Protein AF-A0A379WCW0-F1 (afdb_monomer_lite)

InterPro domains:
  IPR004700 Phosphotransferase system, mannose/fructose/sorbose family, IIC subunit [PF03609] (2-159)
  IPR004700 Phosphotransferase system, mannose/fructose/sorbose family, IIC subunit [PS51106] (1-159)
  IPR050303 GatZ/KbaZ carbohydrate metabolism [PTHR32502] (7-162)

Organism: Salmonella enterica I (NCBI:txid59201)

pLDDT: mean 77.01, std 10.56, range [36.62, 93.19]

Secondary structure (DSSP, 8-state):
-HHHHHHHHH---HHHHHHHHHHHHHHHHHHHHHHHHHHHHHHHHHHHHHHTT-HHHHHIIIIIHHHHHHHHHHHHHHHHHHHHHHHHHHHHHHTS-HHHHHHHHHHHHHHHHHHHHHHHHHH--TTTHHHHHHHHHHHHHH---HHHHHHHHHHHHHHHHHHHHHTTS--

Structure (mmCIF, N/CA/C/O backbone):
data_AF-A0A379WCW0-F1
#
_entry.id   AF-A0A379WCW0-F1
#
loop_
_atom_site.group_PDB
_atom_site.id
_atom_site.type_symbol
_atom_site.label_atom_id
_atom_site.label_alt_id
_atom_site.label_comp_id
_atom_site.label_asym_id
_atom_site.label_entity_id
_atom_site.label_seq_id
_atom_site.pdbx_PDB_ins_code
_atom_site.Cartn_x
_atom_site.Cartn_y
_atom_site.Cartn_z
_atom_site.occupancy
_atom_site.B_iso_or_equiv
_atom_site.auth_seq_id
_atom_site.auth_comp_id
_atom_site.auth_asym_id
_atom_site.auth_atom_id
_atom_site.pdbx_PDB_model_num
ATOM 1 N N . MET A 1 1 ? 16.720 -10.161 -6.030 1.00 57.00 1 MET A N 1
ATOM 2 C CA . MET A 1 1 ? 16.854 -11.251 -7.022 1.00 57.00 1 MET A CA 1
ATOM 3 C C . MET A 1 1 ? 17.539 -10.771 -8.299 1.00 57.00 1 MET A C 1
ATOM 5 O O . MET A 1 1 ? 18.613 -11.275 -8.582 1.00 57.00 1 MET A O 1
ATOM 9 N N . LEU A 1 2 ? 17.015 -9.762 -9.013 1.00 59.75 2 LEU A N 1
ATOM 10 C CA . LEU A 1 2 ? 17.658 -9.210 -10.225 1.00 59.75 2 LEU A CA 1
ATOM 11 C C . LEU A 1 2 ? 19.088 -8.680 -10.003 1.00 59.75 2 LEU A C 1
ATOM 13 O O . LEU A 1 2 ? 19.987 -9.056 -10.744 1.00 59.75 2 LEU A O 1
ATOM 17 N N . ALA A 1 3 ? 19.317 -7.878 -8.954 1.00 55.53 3 ALA A N 1
ATOM 18 C CA . ALA A 1 3 ? 20.655 -7.374 -8.609 1.00 55.53 3 ALA A CA 1
ATOM 19 C C . ALA A 1 3 ? 21.656 -8.511 -8.334 1.00 55.53 3 ALA A C 1
ATOM 21 O O . ALA A 1 3 ? 22.789 -8.485 -8.795 1.00 55.53 3 ALA A O 1
ATOM 22 N N . THR A 1 4 ? 21.210 -9.551 -7.630 1.00 65.94 4 THR A N 1
ATOM 23 C CA . THR A 1 4 ? 22.027 -10.716 -7.279 1.00 65.94 4 THR A CA 1
ATOM 24 C C . THR A 1 4 ? 22.388 -11.540 -8.519 1.00 65.94 4 THR A C 1
ATOM 26 O O . THR A 1 4 ? 23.549 -11.890 -8.699 1.00 65.94 4 THR A O 1
ATOM 29 N N . ALA A 1 5 ? 21.421 -11.793 -9.409 1.00 65.06 5 ALA A N 1
ATOM 30 C CA . ALA A 1 5 ? 21.644 -12.526 -10.656 1.00 65.06 5 ALA A CA 1
ATOM 31 C C . ALA A 1 5 ? 22.600 -11.778 -11.602 1.00 65.06 5 ALA A C 1
ATOM 33 O O . ALA A 1 5 ? 23.525 -12.382 -12.141 1.00 65.06 5 ALA A O 1
ATOM 34 N N . PHE A 1 6 ? 22.440 -10.458 -11.742 1.00 61.38 6 PHE A N 1
ATOM 35 C CA . PHE A 1 6 ? 23.334 -9.642 -12.567 1.00 61.38 6 PHE A CA 1
ATOM 36 C C . PHE A 1 6 ? 24.743 -9.520 -11.981 1.00 61.38 6 PHE A C 1
ATOM 38 O O . PHE A 1 6 ? 25.700 -9.589 -12.749 1.00 61.38 6 PHE A O 1
ATOM 45 N N . SER A 1 7 ? 24.906 -9.394 -10.657 1.00 62.03 7 SER A N 1
ATOM 46 C CA . SER A 1 7 ? 26.241 -9.415 -10.033 1.00 62.03 7 SER A CA 1
ATOM 47 C C . SER A 1 7 ? 26.975 -10.730 -10.296 1.00 62.03 7 SER A C 1
ATOM 49 O O . SER A 1 7 ? 28.165 -10.709 -10.594 1.00 62.03 7 SER A O 1
ATOM 51 N N . ILE A 1 8 ? 26.266 -11.863 -10.241 1.00 67.06 8 ILE A N 1
ATOM 52 C CA . ILE A 1 8 ? 26.858 -13.186 -10.487 1.00 67.06 8 ILE A CA 1
ATOM 53 C C . ILE A 1 8 ? 27.193 -13.371 -11.975 1.00 67.06 8 ILE A C 1
ATOM 55 O O . ILE A 1 8 ? 28.285 -13.827 -12.297 1.00 67.06 8 ILE A O 1
ATOM 59 N N . MET A 1 9 ? 26.297 -12.984 -12.891 1.00 62.00 9 MET A N 1
ATOM 60 C CA . MET A 1 9 ? 26.516 -13.144 -14.337 1.00 62.00 9 MET A CA 1
ATOM 61 C C . MET A 1 9 ? 27.551 -12.173 -14.919 1.00 62.00 9 MET A C 1
ATOM 63 O O . MET A 1 9 ? 28.224 -12.510 -15.887 1.00 62.00 9 MET A O 1
ATOM 67 N N . SER A 1 10 ? 27.669 -10.963 -14.366 1.00 61.41 10 SER A N 1
ATOM 68 C CA . SER A 1 10 ? 28.491 -9.902 -14.970 1.00 61.41 10 SER A CA 1
ATOM 69 C C . SER A 1 10 ? 29.927 -9.869 -14.450 1.00 61.41 10 SER A C 1
ATOM 71 O O . SER A 1 10 ? 30.742 -9.147 -15.019 1.00 61.41 10 SER A O 1
ATOM 73 N N . GLY A 1 11 ? 30.228 -10.543 -13.330 1.00 59.38 11 GLY A N 1
ATOM 74 C CA . GLY A 1 11 ? 31.528 -10.457 -12.641 1.00 59.38 11 GLY A CA 1
ATOM 75 C C . GLY A 1 11 ? 31.905 -9.043 -12.166 1.00 59.38 11 GLY A C 1
ATOM 76 O O . GLY A 1 11 ? 33.013 -8.814 -11.691 1.00 59.38 11 GLY A O 1
ATOM 77 N N . ARG A 1 12 ? 30.991 -8.079 -12.315 1.00 56.06 12 ARG A N 1
ATOM 78 C CA . ARG A 1 12 ? 31.140 -6.684 -11.910 1.00 56.06 12 ARG A CA 1
ATOM 79 C C . ARG A 1 12 ? 30.562 -6.547 -10.507 1.00 56.06 12 ARG A C 1
ATOM 81 O O . ARG A 1 12 ? 29.514 -7.126 -10.216 1.00 56.06 12 ARG A O 1
ATOM 88 N N . GLY A 1 13 ? 31.273 -5.817 -9.651 1.00 61.19 13 GLY A N 1
ATOM 89 C CA . GLY A 1 13 ? 30.935 -5.649 -8.240 1.00 61.19 13 GLY A CA 1
ATOM 90 C C . GLY A 1 13 ? 29.498 -5.162 -7.989 1.00 61.19 13 GLY A C 1
ATOM 91 O O . GLY A 1 13 ? 28.790 -4.766 -8.925 1.00 61.19 13 GLY A O 1
ATOM 92 N N . PRO A 1 14 ? 29.046 -5.192 -6.725 1.00 68.56 14 PRO A N 1
ATOM 93 C CA . PRO A 1 14 ? 27.677 -4.847 -6.340 1.00 68.56 14 PRO A CA 1
ATOM 94 C C . PRO A 1 14 ? 27.204 -3.489 -6.879 1.00 68.56 14 PRO A C 1
ATOM 96 O O . PRO A 1 14 ? 26.021 -3.338 -7.190 1.00 68.56 14 PRO A O 1
ATOM 99 N N . GLU A 1 15 ? 28.107 -2.517 -7.051 1.00 68.12 15 GLU A N 1
ATOM 100 C CA . GLU A 1 15 ? 27.768 -1.175 -7.534 1.00 68.12 15 GLU A CA 1
ATOM 101 C C . GLU A 1 15 ? 27.190 -1.180 -8.957 1.00 68.12 15 GLU A C 1
ATOM 103 O O . GLU A 1 15 ? 26.174 -0.529 -9.209 1.00 68.12 15 GLU A O 1
ATOM 108 N N . ALA A 1 16 ? 27.785 -1.948 -9.876 1.00 64.81 16 ALA A N 1
ATOM 109 C CA . ALA A 1 16 ? 27.328 -2.032 -11.267 1.00 64.81 16 ALA A CA 1
ATOM 110 C C . ALA A 1 16 ? 25.973 -2.750 -11.381 1.00 64.81 16 ALA A C 1
ATOM 112 O O . ALA A 1 16 ? 25.124 -2.386 -12.198 1.00 64.81 16 ALA A O 1
ATOM 113 N N . ALA A 1 17 ? 25.746 -3.753 -10.530 1.00 65.88 17 ALA A N 1
ATOM 114 C CA . ALA A 1 17 ? 24.463 -4.437 -10.457 1.00 65.88 17 ALA A CA 1
ATOM 115 C C . ALA A 1 17 ? 23.362 -3.518 -9.909 1.00 65.88 17 ALA A C 1
ATOM 117 O O . ALA A 1 17 ? 22.238 -3.548 -10.412 1.00 65.88 17 ALA A O 1
ATOM 118 N N . LEU A 1 18 ? 23.675 -2.662 -8.931 1.00 67.69 18 LEU A N 1
ATOM 119 C CA . LEU A 1 18 ? 22.736 -1.674 -8.391 1.00 67.69 18 LEU A CA 1
ATOM 120 C C . LEU A 1 18 ? 22.330 -0.625 -9.433 1.00 67.69 18 LEU A C 1
ATOM 122 O O . LEU A 1 18 ? 21.150 -0.278 -9.503 1.00 67.69 18 LEU A O 1
ATOM 126 N N . THR A 1 19 ? 23.261 -0.172 -10.281 1.00 69.44 19 THR A N 1
ATOM 127 C CA . THR A 1 19 ? 22.976 0.859 -11.300 1.00 69.44 19 THR A CA 1
ATOM 128 C C . THR A 1 19 ? 21.905 0.407 -12.296 1.00 69.44 19 THR A C 1
ATOM 130 O O . THR A 1 19 ? 21.087 1.205 -12.746 1.00 69.44 19 THR A O 1
ATOM 133 N N . ILE A 1 20 ? 21.889 -0.888 -12.617 1.00 66.69 20 ILE A N 1
ATOM 134 C CA . ILE A 1 20 ? 20.919 -1.503 -13.529 1.00 66.69 20 ILE A CA 1
ATOM 135 C C . ILE A 1 20 ? 19.664 -1.960 -12.767 1.00 66.69 20 ILE A C 1
ATOM 137 O O . ILE A 1 20 ? 18.546 -1.809 -13.258 1.00 66.69 20 ILE A O 1
ATOM 141 N N . ALA A 1 21 ? 19.815 -2.478 -11.546 1.00 70.25 21 ALA A N 1
ATOM 142 C CA . ALA A 1 21 ? 18.702 -3.023 -10.775 1.00 70.25 21 ALA A CA 1
ATOM 143 C C . ALA A 1 21 ? 17.695 -1.965 -10.312 1.00 70.25 21 ALA A C 1
ATOM 145 O O . ALA A 1 21 ? 16.503 -2.266 -10.273 1.00 70.25 21 ALA A O 1
ATOM 146 N N . ILE A 1 22 ? 18.139 -0.751 -9.972 1.00 75.00 22 ILE A N 1
ATOM 147 C CA . ILE A 1 22 ? 17.251 0.321 -9.496 1.00 75.00 22 ILE A CA 1
ATOM 148 C C . ILE A 1 22 ? 16.184 0.691 -10.545 1.00 75.00 22 ILE A C 1
ATOM 150 O O . ILE A 1 22 ? 14.998 0.547 -10.233 1.00 75.00 22 ILE A O 1
ATOM 154 N N . PRO A 1 23 ? 16.531 1.093 -11.786 1.00 70.44 23 PRO A N 1
ATOM 155 C CA . PRO A 1 23 ? 15.524 1.456 -12.785 1.00 70.44 23 PRO A CA 1
ATOM 156 C C . PRO A 1 23 ? 14.627 0.271 -13.174 1.00 70.44 23 PRO A C 1
ATOM 158 O O . PRO A 1 23 ? 13.411 0.432 -13.289 1.00 70.44 23 PRO A O 1
ATOM 161 N N . ILE A 1 24 ? 15.182 -0.945 -13.285 1.00 72.44 24 ILE A N 1
ATOM 162 C CA . ILE A 1 24 ? 14.385 -2.146 -13.592 1.00 72.44 24 ILE A CA 1
ATOM 163 C C . ILE A 1 24 ? 13.400 -2.453 -12.460 1.00 72.44 24 ILE A C 1
ATOM 165 O O . ILE A 1 24 ? 12.241 -2.775 -12.721 1.00 72.44 24 ILE A O 1
ATOM 169 N N . SER A 1 25 ? 13.831 -2.341 -11.201 1.00 76.19 25 SER A N 1
ATOM 170 C CA . SER A 1 25 ? 12.956 -2.545 -10.044 1.00 76.19 25 SER A CA 1
ATOM 171 C C . SER A 1 25 ? 11.822 -1.527 -10.031 1.00 76.19 25 SER A C 1
ATOM 173 O O . SER A 1 25 ? 10.692 -1.880 -9.707 1.00 76.19 25 SER A O 1
ATOM 175 N N . MET A 1 26 ? 12.097 -0.281 -10.412 1.00 75.56 26 MET A N 1
ATOM 176 C CA . MET A 1 26 ? 11.092 0.775 -10.496 1.00 75.56 26 MET A CA 1
ATOM 177 C C . MET A 1 26 ? 10.057 0.491 -11.601 1.00 75.56 26 MET A C 1
ATOM 179 O O . MET A 1 26 ? 8.852 0.653 -11.378 1.00 75.56 26 MET A O 1
ATOM 183 N N . LEU A 1 27 ? 10.501 -0.026 -12.755 1.00 74.44 27 LEU A N 1
ATOM 184 C CA . LEU A 1 27 ? 9.615 -0.486 -13.830 1.00 74.44 27 LEU A CA 1
ATOM 185 C C . LEU A 1 27 ? 8.755 -1.672 -13.395 1.00 74.44 27 LEU A C 1
ATOM 187 O O . LEU A 1 27 ? 7.531 -1.635 -13.535 1.00 74.44 27 LEU A O 1
ATOM 191 N N . ALA A 1 28 ? 9.379 -2.700 -12.819 1.00 76.31 28 ALA A N 1
ATOM 192 C CA . ALA A 1 28 ? 8.681 -3.877 -12.315 1.00 76.31 28 ALA A CA 1
ATOM 193 C C . ALA A 1 28 ? 7.667 -3.498 -11.224 1.00 76.31 28 ALA A C 1
ATOM 195 O O . ALA A 1 28 ? 6.560 -4.035 -11.190 1.00 76.31 28 ALA A O 1
ATOM 196 N N . GLN A 1 29 ? 8.005 -2.529 -10.367 1.00 79.25 29 GLN A N 1
ATOM 197 C CA . GLN A 1 29 ? 7.090 -1.991 -9.366 1.00 79.25 29 GLN A CA 1
ATOM 198 C C . GLN A 1 29 ? 5.882 -1.329 -10.035 1.00 79.25 29 GLN A C 1
ATOM 200 O O . GLN A 1 29 ? 4.752 -1.669 -9.702 1.00 79.25 29 GLN A O 1
ATOM 205 N N . THR A 1 30 ? 6.107 -0.434 -10.998 1.00 76.75 30 THR A N 1
ATOM 206 C CA . THR A 1 30 ? 5.043 0.317 -11.688 1.00 76.75 30 THR A CA 1
ATOM 207 C C . THR A 1 30 ? 4.091 -0.615 -12.439 1.00 76.75 30 THR A C 1
ATOM 209 O O . THR A 1 30 ? 2.870 -0.511 -12.299 1.00 76.75 30 THR A O 1
ATOM 212 N N . LEU A 1 31 ? 4.634 -1.594 -13.163 1.00 76.75 31 LEU A N 1
ATOM 213 C CA . LEU A 1 31 ? 3.843 -2.631 -13.827 1.00 76.75 31 LEU A CA 1
ATOM 214 C C . LEU A 1 31 ? 3.112 -3.531 -12.827 1.00 76.75 31 LEU A C 1
ATOM 216 O O . LEU A 1 31 ? 1.949 -3.867 -13.038 1.00 76.75 31 LEU A O 1
ATOM 220 N N . GLY A 1 32 ? 3.748 -3.873 -11.707 1.00 79.62 32 GLY A N 1
ATOM 221 C CA . GLY A 1 32 ? 3.108 -4.632 -10.637 1.00 79.62 32 GLY A CA 1
ATOM 222 C C . GLY A 1 32 ? 1.912 -3.894 -10.034 1.00 79.62 32 GLY A C 1
ATOM 223 O O . GLY A 1 32 ? 0.895 -4.513 -9.720 1.00 79.62 32 GLY A O 1
ATOM 224 N N . VAL A 1 33 ? 1.989 -2.566 -9.919 1.00 78.88 33 VAL A N 1
ATOM 225 C CA . VAL A 1 33 ? 0.848 -1.746 -9.503 1.00 78.88 33 VAL A CA 1
ATOM 226 C C . VAL A 1 33 ? -0.267 -1.781 -10.560 1.00 78.88 33 VAL A C 1
ATOM 228 O O . VAL A 1 33 ? -1.431 -1.951 -10.194 1.00 78.88 33 VAL A O 1
ATOM 231 N N . LEU A 1 34 ? 0.066 -1.709 -11.856 1.00 77.44 34 LEU A N 1
ATOM 232 C CA . LEU A 1 34 ? -0.920 -1.817 -12.945 1.00 77.44 34 LEU A CA 1
ATOM 233 C C . LEU A 1 34 ? -1.668 -3.143 -12.860 1.00 77.44 34 LEU A C 1
ATOM 235 O O . LEU A 1 34 ? -2.899 -3.168 -12.878 1.00 77.44 34 LEU A O 1
ATOM 239 N N . VAL A 1 35 ? -0.928 -4.239 -12.697 1.00 79.00 35 VAL A N 1
ATOM 240 C CA . VAL A 1 35 ? -1.511 -5.574 -12.561 1.00 79.00 35 VAL A CA 1
ATOM 241 C C . VAL A 1 35 ? -2.396 -5.681 -11.334 1.00 79.00 35 VAL A C 1
ATOM 243 O O . VAL A 1 35 ? -3.468 -6.264 -11.436 1.00 79.00 35 VAL A O 1
ATOM 246 N N . ARG A 1 36 ? -2.030 -5.084 -10.195 1.00 75.56 36 ARG A N 1
ATOM 247 C CA . ARG A 1 36 ? -2.909 -5.069 -9.012 1.00 75.56 36 ARG A CA 1
ATOM 248 C C . ARG A 1 36 ? -4.230 -4.353 -9.284 1.00 75.56 36 ARG A C 1
ATOM 250 O O . ARG A 1 36 ? -5.277 -4.868 -8.902 1.00 75.56 36 ARG A O 1
ATOM 257 N N . VAL A 1 37 ? -4.199 -3.209 -9.966 1.00 79.94 37 VAL A N 1
ATOM 258 C CA . VAL A 1 37 ? -5.422 -2.463 -10.310 1.00 79.94 37 VAL A CA 1
ATOM 259 C C . VAL A 1 37 ? -6.283 -3.230 -11.309 1.00 79.94 37 VAL A C 1
ATOM 261 O O . VAL A 1 37 ? -7.499 -3.323 -11.138 1.00 79.94 37 VAL A O 1
ATOM 264 N N . VAL A 1 38 ? -5.667 -3.842 -12.318 1.00 78.88 38 VAL A N 1
ATOM 265 C CA . VAL A 1 38 ? -6.374 -4.706 -13.269 1.00 78.88 38 VAL A CA 1
ATOM 266 C C . VAL A 1 38 ? -6.953 -5.937 -12.556 1.00 78.88 38 VAL A C 1
ATOM 268 O O . VAL A 1 38 ? -8.121 -6.266 -12.751 1.00 78.88 38 VAL A O 1
ATOM 271 N N . ASN A 1 39 ? -6.204 -6.569 -11.654 1.00 77.50 39 ASN A N 1
ATOM 272 C CA . ASN A 1 39 ? -6.664 -7.721 -10.877 1.00 77.50 39 ASN A CA 1
ATOM 273 C C . ASN A 1 39 ? -7.817 -7.382 -9.930 1.00 77.50 39 ASN A C 1
ATOM 275 O O . ASN A 1 39 ? -8.695 -8.220 -9.737 1.00 77.50 39 ASN A O 1
ATOM 279 N N . ALA A 1 40 ? -7.892 -6.155 -9.408 1.00 76.31 40 ALA A N 1
ATOM 280 C CA . ALA A 1 40 ? -9.057 -5.711 -8.642 1.00 76.31 40 ALA A CA 1
ATOM 281 C C . ALA A 1 40 ? -10.356 -5.784 -9.475 1.00 76.31 40 ALA A C 1
ATOM 283 O O . ALA A 1 40 ? -11.402 -6.174 -8.954 1.00 76.31 40 ALA A O 1
ATOM 284 N N . ARG A 1 41 ? -10.293 -5.508 -10.790 1.00 74.62 41 ARG A N 1
ATOM 285 C CA . ARG A 1 41 ? -11.435 -5.700 -11.707 1.00 74.62 41 ARG A CA 1
ATOM 286 C C . ARG A 1 41 ? -11.786 -7.174 -11.891 1.00 74.62 41 ARG A C 1
ATOM 288 O O . ARG A 1 41 ? -12.969 -7.508 -11.902 1.00 74.62 41 ARG A O 1
ATOM 295 N N . PHE A 1 42 ? -10.785 -8.046 -12.023 1.00 75.31 42 PHE A N 1
ATOM 296 C CA . PHE A 1 42 ? -11.008 -9.494 -12.095 1.00 75.31 42 PHE A CA 1
ATOM 297 C C . PHE A 1 42 ? -11.666 -10.031 -10.818 1.00 75.31 42 PHE A C 1
ATOM 299 O O . PHE A 1 42 ? -12.561 -10.865 -10.921 1.00 75.31 42 PHE A O 1
ATOM 306 N N . GLY A 1 43 ? -11.314 -9.489 -9.646 1.00 72.06 43 GLY A N 1
ATOM 307 C CA . GLY A 1 43 ? -11.972 -9.790 -8.370 1.00 72.06 43 GLY A CA 1
ATOM 308 C C . GLY A 1 43 ? -13.464 -9.453 -8.378 1.00 72.06 43 GLY A C 1
ATOM 309 O O . GLY A 1 43 ? -14.288 -10.339 -8.188 1.00 72.06 43 GLY A O 1
ATOM 310 N N . HIS A 1 44 ? -13.832 -8.216 -8.730 1.00 77.00 44 HIS A N 1
ATOM 311 C CA . HIS A 1 44 ? -15.252 -7.826 -8.820 1.00 77.00 44 HIS A CA 1
ATOM 312 C C . HIS A 1 44 ? -16.032 -8.647 -9.861 1.00 77.00 44 HIS A C 1
ATOM 314 O O . HIS A 1 44 ? -17.232 -8.881 -9.723 1.00 77.00 44 HIS A O 1
ATOM 320 N N . MET A 1 45 ? -15.369 -9.079 -10.937 1.00 72.12 45 MET A N 1
ATOM 321 C CA . MET A 1 45 ? -15.980 -9.937 -11.949 1.00 72.12 45 MET A CA 1
ATOM 322 C C . MET A 1 45 ? -16.171 -11.373 -11.442 1.00 72.12 45 MET A C 1
ATOM 324 O O . MET A 1 45 ? -17.207 -11.976 -11.719 1.00 72.12 45 MET A O 1
ATOM 328 N N . ALA A 1 46 ? -15.219 -11.901 -10.666 1.00 71.88 46 ALA A N 1
ATOM 329 C CA . ALA A 1 46 ? -15.351 -13.187 -9.988 1.00 71.88 46 ALA A CA 1
ATOM 330 C C . ALA A 1 46 ? -16.536 -13.182 -9.008 1.00 71.88 46 ALA A C 1
ATOM 332 O O . ALA A 1 46 ? -17.334 -14.117 -9.041 1.00 71.88 46 ALA A O 1
ATOM 333 N N . ASP A 1 47 ? -16.724 -12.102 -8.240 1.00 77.25 47 ASP A N 1
ATOM 334 C CA . ASP A 1 47 ? -17.861 -11.948 -7.318 1.00 77.25 47 ASP A CA 1
ATOM 335 C C . ASP A 1 47 ? -19.215 -12.017 -8.055 1.00 77.25 47 ASP A C 1
ATOM 337 O O . ASP A 1 47 ? -20.160 -12.664 -7.597 1.00 77.25 47 ASP A O 1
ATOM 341 N N . ARG A 1 48 ? -19.311 -11.426 -9.258 1.00 76.25 48 ARG A N 1
ATOM 342 C CA . ARG A 1 48 ? -20.522 -11.511 -10.102 1.00 76.25 48 ARG A CA 1
ATOM 343 C C . ARG A 1 48 ? -20.800 -12.927 -10.605 1.00 76.25 48 ARG A C 1
ATOM 345 O O . ARG A 1 48 ? -21.960 -13.332 -10.644 1.00 76.25 48 ARG A O 1
ATOM 352 N N . TYR A 1 49 ? -19.769 -13.674 -11.000 1.00 74.94 49 TYR A N 1
ATOM 353 C CA . TYR A 1 49 ? -19.929 -15.064 -11.443 1.00 74.94 49 TYR A CA 1
ATOM 354 C C . TYR A 1 49 ? -20.199 -16.025 -10.278 1.00 74.94 49 TYR A C 1
ATOM 356 O O . TYR A 1 49 ? -20.902 -17.020 -10.469 1.00 74.94 49 TYR A O 1
ATOM 364 N N . ALA A 1 50 ? -19.720 -15.703 -9.073 1.00 75.19 50 ALA A N 1
ATOM 365 C CA . ALA A 1 50 ? -20.046 -16.432 -7.852 1.00 75.19 50 ALA A CA 1
ATOM 366 C C . ALA A 1 50 ? -21.540 -16.313 -7.511 1.00 75.19 50 ALA A C 1
ATOM 368 O O . ALA A 1 50 ? -22.183 -17.324 -7.237 1.00 75.19 50 ALA A O 1
ATOM 369 N N . ALA A 1 51 ? -22.124 -15.116 -7.646 1.00 79.81 51 ALA A N 1
ATOM 370 C CA . ALA A 1 51 ? -23.563 -14.904 -7.463 1.00 79.81 51 ALA A CA 1
ATOM 371 C C . ALA A 1 51 ? -24.440 -15.665 -8.485 1.00 79.81 51 ALA A C 1
ATOM 373 O O . ALA A 1 51 ? -25.611 -15.920 -8.223 1.00 79.81 51 ALA A O 1
ATOM 374 N N . GLN A 1 52 ? -23.881 -16.049 -9.639 1.00 82.12 52 GLN A N 1
ATOM 375 C CA . GLN A 1 52 ? -24.559 -16.831 -10.685 1.00 82.12 52 GLN A CA 1
ATOM 376 C C . GLN A 1 52 ? -24.334 -18.350 -10.555 1.00 82.12 52 GLN A C 1
ATOM 378 O O . GLN A 1 52 ? -24.781 -19.109 -11.412 1.00 82.12 52 GLN A O 1
ATOM 383 N N . GLY A 1 53 ? -23.612 -18.810 -9.525 1.00 79.19 53 GLY A N 1
ATOM 384 C CA . GLY A 1 53 ? -23.326 -20.233 -9.305 1.00 79.19 53 GLY A CA 1
ATOM 385 C C . GLY A 1 53 ? -22.336 -20.855 -10.301 1.00 79.19 53 GLY A C 1
ATOM 386 O O . GLY A 1 53 ? -22.172 -22.075 -10.323 1.00 79.19 53 GLY A O 1
ATOM 387 N N . ASN A 1 54 ? -21.649 -20.055 -11.126 1.00 80.19 54 ASN A N 1
ATOM 388 C CA . ASN A 1 54 ? -20.719 -20.559 -12.140 1.00 80.19 54 ASN A CA 1
ATOM 389 C C . ASN A 1 54 ? -19.301 -20.730 -11.571 1.00 80.19 54 ASN A C 1
ATOM 391 O O . ASN A 1 54 ? -18.402 -19.917 -11.800 1.00 80.19 54 ASN A O 1
ATOM 395 N N . THR A 1 55 ? -19.092 -21.824 -10.842 1.00 73.94 55 THR A N 1
ATOM 396 C CA . THR A 1 55 ? -17.824 -22.153 -10.164 1.00 73.94 55 THR A CA 1
ATOM 397 C C . THR A 1 55 ? -16.629 -22.276 -11.116 1.00 73.94 55 THR A C 1
ATOM 399 O O . THR A 1 55 ? -15.509 -21.916 -10.753 1.00 73.94 55 THR A O 1
ATOM 402 N N . ARG A 1 56 ? -16.852 -22.717 -12.362 1.00 73.81 56 ARG A N 1
ATOM 403 C CA . ARG A 1 56 ? -15.797 -22.843 -13.381 1.00 73.81 56 ARG A CA 1
ATOM 404 C C . ARG A 1 56 ? -15.260 -21.480 -13.809 1.00 73.81 56 ARG A C 1
ATOM 406 O O . ARG A 1 56 ? -14.048 -21.311 -13.924 1.00 73.81 56 ARG A O 1
ATOM 413 N N . MET A 1 57 ? -16.146 -20.507 -14.018 1.00 68.69 57 MET A N 1
ATOM 414 C CA . MET A 1 57 ? -15.736 -19.148 -14.382 1.00 68.69 57 MET A CA 1
ATOM 415 C C . MET A 1 57 ? -15.127 -18.404 -13.200 1.00 68.69 57 MET A C 1
ATOM 417 O O . MET A 1 57 ? -14.154 -17.687 -13.401 1.00 68.69 57 MET A O 1
ATOM 421 N N . VAL A 1 58 ? -15.595 -18.647 -11.971 1.00 70.75 58 VAL A N 1
ATOM 422 C CA . VAL A 1 58 ? -14.936 -18.138 -10.755 1.00 70.75 58 VAL A CA 1
ATOM 423 C C . VAL A 1 58 ? -13.492 -18.638 -10.668 1.00 70.75 58 VAL A C 1
ATOM 425 O O . VAL A 1 58 ? -12.587 -17.829 -10.486 1.00 70.75 58 VAL A O 1
ATOM 428 N N . ALA A 1 59 ? -13.242 -19.934 -10.885 1.00 69.81 59 ALA A N 1
ATOM 429 C CA . ALA A 1 59 ? -11.885 -20.481 -10.862 1.00 69.81 59 ALA A CA 1
ATOM 430 C C . ALA A 1 59 ? -10.980 -19.855 -11.940 1.00 69.81 59 ALA A C 1
ATOM 432 O O . ALA A 1 59 ? -9.845 -19.489 -11.652 1.00 69.81 59 ALA A O 1
ATOM 433 N N . VAL A 1 60 ? -11.472 -19.658 -13.166 1.00 72.19 60 VAL A N 1
ATOM 434 C CA . VAL A 1 60 ? -10.685 -19.037 -14.250 1.00 72.19 60 VAL A CA 1
ATOM 435 C C . VAL A 1 60 ? -10.437 -17.543 -14.003 1.00 72.19 60 VAL A C 1
ATOM 437 O O . VAL A 1 60 ? -9.327 -17.064 -14.234 1.00 72.19 60 VAL A O 1
ATOM 440 N N . MET A 1 61 ? -11.423 -16.804 -13.492 1.00 69.06 61 MET A N 1
ATOM 441 C CA . MET A 1 61 ? -11.265 -15.379 -13.170 1.00 69.06 61 MET A CA 1
ATOM 442 C C . MET A 1 61 ? -10.395 -15.147 -11.932 1.00 69.06 61 MET A C 1
ATOM 444 O O . MET A 1 61 ? -9.761 -14.099 -11.834 1.00 69.06 61 MET A O 1
ATOM 448 N N . HIS A 1 62 ? -10.346 -16.106 -11.006 1.00 66.94 62 HIS A N 1
ATOM 449 C CA . HIS A 1 62 ? -9.571 -15.997 -9.773 1.00 66.94 62 HIS A CA 1
ATOM 450 C C . HIS A 1 62 ? -8.140 -16.539 -9.917 1.00 66.94 62 HIS A C 1
ATOM 452 O O . HIS A 1 62 ? -7.200 -15.919 -9.428 1.00 66.94 62 HIS A O 1
ATOM 458 N N . LEU A 1 63 ? -7.950 -17.653 -10.634 1.00 63.53 63 LEU A N 1
ATOM 459 C CA . LEU A 1 63 ? -6.640 -18.290 -10.831 1.00 63.53 63 LEU A CA 1
ATOM 460 C C . LEU A 1 63 ? -6.055 -18.056 -12.222 1.00 63.53 63 LEU A C 1
ATOM 462 O O . LEU A 1 63 ? -4.848 -17.916 -12.345 1.00 63.53 63 LEU A O 1
ATOM 466 N N . GLY A 1 64 ? -6.855 -18.016 -13.283 1.00 69.12 64 GLY A N 1
ATOM 467 C CA . GLY A 1 64 ? -6.342 -17.925 -14.654 1.00 69.12 64 GLY A CA 1
ATOM 468 C C . GLY A 1 64 ? -5.885 -16.515 -15.026 1.00 69.12 64 GLY A C 1
ATOM 469 O O . GLY A 1 64 ? -4.726 -16.305 -15.382 1.00 69.12 64 GLY A O 1
ATOM 470 N N . GLY A 1 65 ? -6.785 -15.537 -14.910 1.00 71.25 65 GLY A N 1
ATOM 471 C CA . GLY A 1 65 ? -6.512 -14.140 -15.277 1.00 71.25 65 GLY A CA 1
ATOM 472 C C . GLY A 1 65 ? -5.395 -13.497 -14.442 1.00 71.25 65 GLY A C 1
ATOM 473 O O . GLY A 1 65 ? -4.399 -13.043 -15.012 1.00 71.25 65 GLY A O 1
ATOM 474 N N . PRO A 1 66 ? -5.503 -13.501 -13.099 1.00 71.81 66 PRO A N 1
ATOM 475 C CA . PRO A 1 66 ? -4.515 -12.875 -12.227 1.00 71.81 66 PRO A CA 1
ATOM 476 C C . PRO A 1 66 ? -3.135 -13.522 -12.309 1.00 71.81 66 PRO A C 1
ATOM 478 O O . PRO A 1 66 ? -2.142 -12.799 -12.358 1.00 71.81 66 PRO A O 1
ATOM 481 N N . THR A 1 67 ? -3.054 -14.855 -12.376 1.00 73.06 67 THR A N 1
ATOM 482 C CA . THR A 1 67 ? -1.769 -15.572 -12.471 1.00 73.06 67 THR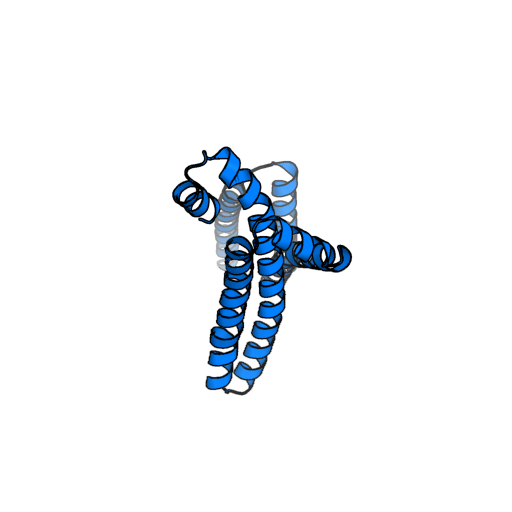 A CA 1
ATOM 483 C C . THR A 1 67 ? -1.070 -15.293 -13.793 1.00 73.06 67 THR A C 1
ATOM 485 O O . THR A 1 67 ? 0.131 -15.029 -13.796 1.00 73.06 67 THR A O 1
ATOM 488 N N . LEU A 1 68 ? -1.804 -15.281 -14.911 1.00 75.81 68 LEU A N 1
ATOM 489 C CA . LEU A 1 68 ? -1.218 -14.972 -16.214 1.00 75.81 68 LEU A CA 1
ATOM 490 C C . LEU A 1 68 ? -0.741 -13.516 -16.284 1.00 75.81 68 LEU A C 1
ATOM 492 O O . LEU A 1 68 ? 0.362 -13.265 -16.759 1.00 75.81 68 LEU A O 1
ATOM 496 N N . LEU A 1 69 ? -1.519 -12.561 -15.767 1.00 74.88 69 LEU A N 1
ATOM 497 C CA . LEU A 1 69 ? -1.124 -11.148 -15.725 1.00 74.88 69 LEU A CA 1
ATOM 498 C C . LEU A 1 69 ? 0.080 -10.906 -14.807 1.00 74.88 69 LEU A C 1
ATOM 500 O O . LEU A 1 69 ? 0.990 -10.154 -15.164 1.00 74.88 69 LEU A O 1
ATOM 504 N N . TYR A 1 70 ? 0.129 -11.567 -13.650 1.00 72.94 70 TYR A N 1
ATOM 505 C CA . TYR A 1 70 ? 1.297 -11.522 -12.771 1.00 72.94 70 TYR A CA 1
ATOM 506 C C . TYR A 1 70 ? 2.533 -12.125 -13.437 1.00 72.94 70 TYR A C 1
ATOM 508 O O . TYR A 1 70 ? 3.604 -11.520 -13.390 1.00 72.94 70 TYR A O 1
ATOM 516 N N . PHE A 1 71 ? 2.382 -13.267 -14.108 1.00 75.81 71 PHE A N 1
ATOM 517 C CA . PHE A 1 71 ? 3.471 -13.900 -14.841 1.00 75.81 71 PHE A CA 1
ATOM 518 C C . PHE A 1 71 ? 3.981 -12.997 -15.967 1.00 75.81 71 PHE A C 1
ATOM 520 O O . PHE A 1 71 ? 5.178 -12.749 -16.055 1.00 75.81 71 PHE A O 1
ATOM 527 N N . LEU A 1 72 ? 3.084 -12.429 -16.774 1.00 75.75 72 LEU A N 1
ATOM 528 C CA . LEU A 1 72 ? 3.451 -11.580 -17.906 1.00 75.75 72 LEU A CA 1
ATOM 529 C C . LEU A 1 72 ? 4.096 -10.261 -17.454 1.00 75.75 72 LEU A C 1
ATOM 531 O O . LEU A 1 72 ? 5.100 -9.837 -18.021 1.00 75.75 72 LEU A O 1
ATOM 535 N N . SER A 1 73 ? 3.571 -9.636 -16.398 1.00 72.81 73 SER A N 1
ATOM 536 C CA . SER A 1 73 ? 4.127 -8.388 -15.855 1.00 72.81 73 SER A CA 1
ATOM 537 C C . SER A 1 73 ? 5.452 -8.560 -15.122 1.00 72.81 73 SER A C 1
ATOM 539 O O . SER A 1 73 ? 6.214 -7.603 -15.055 1.00 72.81 73 SER A O 1
ATOM 541 N N . GLY A 1 74 ? 5.746 -9.747 -14.586 1.00 70.75 74 GLY A N 1
ATOM 542 C CA . GLY A 1 74 ? 7.057 -10.072 -14.024 1.00 70.75 74 GLY A CA 1
ATOM 543 C C . GLY A 1 74 ? 8.052 -10.537 -15.088 1.00 70.75 74 GLY A C 1
ATOM 544 O O . GLY A 1 74 ? 9.219 -10.157 -15.046 1.00 70.75 74 GLY A O 1
ATOM 545 N N . PHE A 1 75 ? 7.598 -11.320 -16.068 1.00 74.44 75 PHE A N 1
ATOM 546 C CA . PHE A 1 75 ? 8.443 -11.886 -17.117 1.00 74.44 75 PHE A CA 1
ATOM 547 C C . PHE A 1 75 ? 8.899 -10.836 -18.130 1.00 74.44 75 PHE A C 1
ATOM 549 O O . PHE A 1 75 ? 10.093 -10.756 -18.405 1.00 74.44 75 PHE A O 1
ATOM 556 N N . LEU A 1 76 ? 7.990 -10.003 -18.656 1.00 74.81 76 LEU A N 1
ATOM 557 C CA . LEU A 1 76 ? 8.327 -9.040 -19.712 1.00 74.81 76 LEU A CA 1
ATOM 558 C C . LEU A 1 76 ? 9.447 -8.065 -19.293 1.00 74.81 76 LEU A C 1
ATOM 560 O O . LEU A 1 76 ? 10.418 -7.946 -20.040 1.00 74.81 76 LEU A O 1
ATOM 564 N N . PRO A 1 77 ? 9.411 -7.427 -18.105 1.00 70.31 77 PRO A N 1
ATOM 565 C CA . PRO A 1 77 ? 10.484 -6.543 -17.645 1.00 70.31 77 PRO A CA 1
ATOM 566 C C . PRO A 1 77 ? 11.836 -7.223 -17.542 1.00 70.31 77 PRO A C 1
ATOM 568 O O . PRO A 1 77 ? 12.846 -6.662 -17.950 1.00 70.31 77 PRO A O 1
ATOM 571 N N . VAL A 1 78 ? 11.850 -8.432 -16.981 1.00 72.94 78 VAL A N 1
ATOM 572 C CA . VAL A 1 78 ? 13.069 -9.201 -16.734 1.00 72.94 78 VAL A CA 1
ATOM 573 C C . VAL A 1 78 ? 13.658 -9.681 -18.054 1.00 72.94 78 VAL A C 1
ATOM 575 O O . VAL A 1 78 ? 14.857 -9.545 -18.280 1.00 72.94 78 VAL A O 1
ATOM 578 N N . PHE A 1 79 ? 12.809 -10.182 -18.947 1.00 74.56 79 PHE A N 1
ATOM 579 C CA . PHE A 1 79 ? 13.197 -10.653 -20.266 1.00 74.56 79 PHE A CA 1
ATOM 580 C C . PHE A 1 79 ? 13.778 -9.521 -21.121 1.00 74.56 79 PHE A C 1
ATOM 582 O O . PHE A 1 79 ? 14.890 -9.652 -21.632 1.00 74.56 79 PHE A O 1
ATOM 589 N N . PHE A 1 80 ? 13.091 -8.376 -21.215 1.00 71.44 80 PHE A N 1
ATOM 590 C CA . PHE A 1 80 ? 13.597 -7.229 -21.973 1.00 71.44 80 PHE A CA 1
ATOM 591 C C . PHE A 1 80 ? 14.826 -6.585 -21.327 1.00 71.44 80 PHE A C 1
ATOM 593 O O . PHE A 1 80 ? 15.725 -6.163 -22.050 1.00 71.44 80 PHE A O 1
ATOM 600 N N . ALA A 1 81 ? 14.923 -6.563 -19.994 1.00 69.56 81 ALA A N 1
ATOM 601 C CA . ALA A 1 81 ? 16.111 -6.066 -19.305 1.00 69.56 81 ALA A CA 1
ATOM 602 C C . ALA A 1 81 ? 17.365 -6.903 -19.590 1.00 69.56 81 ALA A C 1
ATOM 604 O O . ALA A 1 81 ? 18.453 -6.346 -19.725 1.00 69.56 81 ALA A O 1
ATOM 605 N N . ILE A 1 82 ? 17.221 -8.228 -19.683 1.00 69.88 82 ILE A N 1
ATOM 606 C CA . ILE A 1 82 ? 18.329 -9.135 -20.008 1.00 69.88 82 ILE A CA 1
ATOM 607 C C . ILE A 1 82 ? 18.681 -9.050 -21.500 1.00 69.88 82 ILE A C 1
ATOM 609 O O . ILE A 1 82 ? 19.860 -9.064 -21.843 1.00 69.88 82 ILE A O 1
ATOM 613 N N . LEU A 1 83 ? 17.679 -8.943 -22.381 1.00 70.19 83 LEU A N 1
ATOM 614 C CA . LEU A 1 83 ? 17.877 -8.980 -23.833 1.00 70.19 83 LEU A CA 1
ATOM 615 C C . LEU A 1 83 ? 18.379 -7.648 -24.422 1.00 70.19 83 LEU A C 1
ATOM 617 O O . LEU A 1 83 ? 19.218 -7.654 -25.317 1.00 70.19 83 LEU A O 1
ATOM 621 N N . LEU A 1 84 ? 17.855 -6.515 -23.947 1.00 69.19 84 LEU A N 1
ATOM 622 C CA . LEU A 1 84 ? 18.078 -5.185 -24.535 1.00 69.19 84 LEU A CA 1
ATOM 623 C C . LEU A 1 84 ? 18.898 -4.246 -23.630 1.00 69.19 84 LEU A C 1
ATOM 625 O O . LEU A 1 84 ? 19.242 -3.135 -24.034 1.00 69.19 84 LEU A O 1
ATOM 629 N N . GLY A 1 85 ? 19.213 -4.678 -22.406 1.00 68.38 85 GLY A N 1
ATOM 630 C CA . GLY A 1 85 ? 19.894 -3.863 -21.403 1.00 68.38 85 GLY A CA 1
ATOM 631 C C . GLY A 1 85 ? 18.996 -2.796 -20.761 1.00 68.38 85 GLY A C 1
ATOM 632 O O . GLY A 1 85 ? 17.825 -2.626 -21.103 1.00 68.38 85 GLY A O 1
ATOM 633 N N . SER A 1 86 ? 19.551 -2.050 -19.800 1.00 63.69 86 SER A N 1
ATOM 634 C CA . SER A 1 86 ? 18.804 -1.052 -19.015 1.00 63.69 86 SER A CA 1
ATOM 635 C C . SER A 1 86 ? 18.256 0.110 -19.850 1.00 63.69 86 SER A C 1
ATOM 637 O O . SER A 1 86 ? 17.208 0.648 -19.511 1.00 63.69 86 SER A O 1
ATOM 639 N N . ALA A 1 87 ? 18.908 0.476 -20.958 1.00 67.12 87 ALA A N 1
ATOM 640 C CA . ALA A 1 87 ? 18.515 1.618 -21.786 1.00 67.12 87 ALA A CA 1
ATOM 641 C C . ALA A 1 87 ? 17.141 1.440 -22.459 1.00 67.12 87 ALA A C 1
ATOM 643 O O . ALA A 1 87 ? 16.339 2.372 -22.474 1.00 67.12 87 ALA A O 1
ATOM 644 N N . ALA A 1 88 ? 16.834 0.243 -22.966 1.00 68.19 88 ALA A N 1
ATOM 645 C CA . ALA A 1 88 ? 15.537 -0.037 -23.588 1.00 68.19 88 ALA A CA 1
ATOM 646 C C . ALA A 1 88 ? 14.390 -0.056 -22.565 1.00 68.19 88 ALA A C 1
ATOM 648 O O . ALA A 1 88 ? 13.272 0.361 -22.863 1.00 68.19 88 ALA A O 1
ATOM 649 N N . VAL A 1 89 ? 14.681 -0.503 -21.341 1.00 65.38 89 VAL A N 1
ATOM 650 C CA . VAL A 1 89 ? 13.734 -0.511 -20.219 1.00 65.38 89 VAL A CA 1
ATOM 651 C C . VAL A 1 89 ? 13.397 0.920 -19.797 1.00 65.38 89 VAL A C 1
ATOM 653 O O . VAL A 1 89 ? 12.223 1.239 -19.620 1.00 65.38 89 VAL A O 1
ATOM 656 N N . THR A 1 90 ? 14.402 1.794 -19.697 1.00 65.88 90 THR A N 1
ATOM 657 C CA . THR A 1 90 ? 14.199 3.218 -19.389 1.00 65.88 90 THR A CA 1
ATOM 658 C C . THR A 1 90 ? 13.421 3.925 -20.497 1.00 65.88 90 THR A C 1
ATOM 660 O O . THR A 1 90 ? 12.448 4.608 -20.204 1.00 65.88 90 THR A O 1
ATOM 663 N N . TRP A 1 91 ? 13.751 3.680 -21.769 1.00 74.06 91 TRP A N 1
ATOM 664 C CA . TRP A 1 91 ? 13.002 4.253 -22.894 1.00 74.06 91 TRP A CA 1
ATOM 665 C C . TRP A 1 91 ? 11.523 3.836 -22.895 1.00 74.06 91 TRP A C 1
ATOM 667 O O . TRP A 1 91 ? 10.642 4.661 -23.127 1.00 74.06 91 TRP A O 1
ATOM 677 N N . PHE A 1 92 ? 11.231 2.569 -22.584 1.00 71.19 92 PHE A N 1
ATOM 678 C CA . PHE A 1 92 ? 9.852 2.095 -22.459 1.00 71.19 92 PHE A CA 1
ATOM 679 C C . PHE A 1 92 ? 9.112 2.750 -21.282 1.00 71.19 92 PHE A C 1
ATOM 681 O O . PHE A 1 92 ? 7.925 3.041 -21.406 1.00 71.19 92 PHE A O 1
ATOM 688 N N . LEU A 1 93 ? 9.790 3.010 -20.158 1.00 65.00 93 LEU A N 1
ATOM 689 C CA . LEU A 1 93 ? 9.201 3.770 -19.049 1.00 65.00 93 LEU A CA 1
ATOM 690 C C .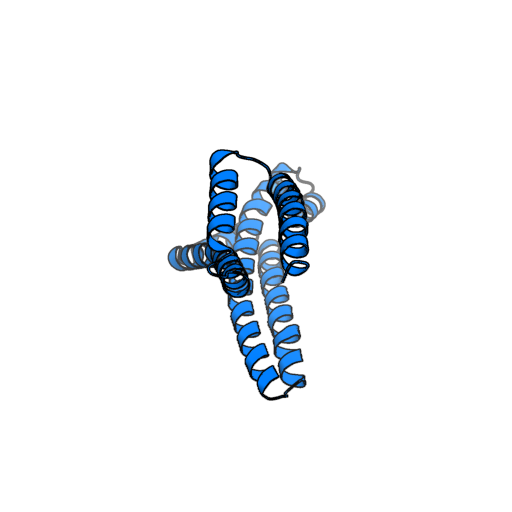 LEU A 1 93 ? 8.878 5.202 -19.435 1.00 65.00 93 LEU A C 1
ATOM 692 O O . LEU A 1 93 ? 7.780 5.668 -19.136 1.00 65.00 93 LEU A O 1
ATOM 696 N N . ASP A 1 94 ? 9.816 5.872 -20.093 1.00 73.00 94 ASP A N 1
ATOM 697 C CA . ASP A 1 94 ? 9.674 7.269 -20.494 1.00 73.00 94 ASP A CA 1
ATOM 698 C C . ASP A 1 94 ? 8.572 7.442 -21.552 1.00 73.00 94 ASP A C 1
ATOM 700 O O . ASP A 1 94 ? 7.946 8.498 -21.641 1.00 73.00 94 ASP A O 1
ATOM 704 N N . ALA A 1 95 ? 8.279 6.384 -22.317 1.00 77.12 95 ALA A N 1
ATOM 705 C CA . ALA A 1 95 ? 7.152 6.342 -23.241 1.00 77.12 95 ALA A CA 1
ATOM 706 C C . ALA A 1 95 ? 5.782 6.276 -22.534 1.00 77.12 95 ALA A C 1
ATOM 708 O O . ALA A 1 95 ? 4.771 6.627 -23.148 1.00 77.12 95 ALA A O 1
ATOM 709 N N . ILE A 1 96 ? 5.711 5.843 -21.265 1.00 76.00 96 ILE A N 1
ATOM 710 C CA . ILE A 1 96 ? 4.459 5.839 -20.499 1.00 76.00 96 ILE A CA 1
ATOM 711 C C . ILE A 1 96 ? 4.208 7.259 -19.966 1.00 76.00 96 ILE A C 1
ATOM 713 O O . ILE A 1 96 ? 4.991 7.760 -19.158 1.00 76.00 96 ILE A O 1
ATOM 717 N N . PRO A 1 97 ? 3.087 7.912 -20.327 1.00 78.06 97 PRO A N 1
ATOM 718 C CA . PRO A 1 97 ? 2.798 9.259 -19.855 1.00 78.06 97 PRO A CA 1
ATOM 719 C C . PRO A 1 97 ? 2.755 9.333 -18.325 1.00 78.06 97 PRO A C 1
ATOM 721 O O . PRO A 1 97 ? 2.048 8.556 -17.675 1.00 78.06 97 PRO A O 1
ATOM 724 N N . ALA A 1 98 ? 3.435 10.331 -17.753 1.00 77.56 98 ALA A N 1
ATOM 725 C CA . ALA A 1 98 ? 3.528 10.519 -16.303 1.00 77.56 98 ALA A CA 1
ATOM 726 C C . ALA A 1 98 ? 2.156 10.621 -15.610 1.00 77.56 98 ALA A C 1
ATOM 728 O O . ALA A 1 98 ? 2.005 10.230 -14.458 1.00 77.56 98 ALA A O 1
ATOM 729 N N . PHE A 1 99 ? 1.123 11.108 -16.305 1.00 82.00 99 PHE A N 1
ATOM 730 C CA . PHE A 1 99 ? -0.240 11.162 -15.769 1.00 82.00 99 PHE A CA 1
ATOM 731 C C . PHE A 1 99 ? -0.807 9.769 -15.433 1.00 82.00 99 PHE A C 1
ATOM 733 O O . PHE A 1 99 ? -1.481 9.611 -14.416 1.00 82.00 99 PHE A O 1
ATOM 740 N N . ILE A 1 100 ? -0.498 8.748 -16.239 1.00 80.19 100 ILE A N 1
ATOM 741 C CA . ILE A 1 100 ? -0.996 7.380 -16.039 1.00 80.19 100 ILE A CA 1
ATOM 742 C C . ILE A 1 100 ? -0.296 6.722 -14.850 1.00 80.19 100 ILE A C 1
ATOM 744 O O . ILE A 1 100 ? -0.959 6.169 -13.971 1.00 80.19 100 ILE A O 1
ATOM 748 N N . THR A 1 101 ? 1.034 6.811 -14.789 1.00 75.31 101 THR A N 1
ATOM 749 C CA . THR A 1 101 ? 1.817 6.247 -13.680 1.00 75.31 101 THR A CA 1
ATOM 750 C C . THR A 1 101 ? 1.494 6.950 -12.365 1.00 75.31 101 THR A C 1
ATOM 752 O O . THR A 1 101 ? 1.238 6.280 -11.364 1.00 75.31 101 THR A O 1
ATOM 755 N N . ASN A 1 102 ? 1.394 8.281 -12.366 1.00 81.25 102 ASN A N 1
ATOM 756 C CA . ASN A 1 102 ? 1.017 9.045 -11.178 1.00 81.25 102 ASN A CA 1
ATOM 757 C C . ASN A 1 102 ? -0.412 8.729 -10.724 1.00 81.25 102 ASN A C 1
ATOM 759 O O . ASN A 1 102 ? -0.623 8.471 -9.538 1.00 81.25 102 ASN A O 1
ATOM 763 N N . GLY A 1 103 ? -1.384 8.688 -11.642 1.00 82.75 103 GLY A N 1
ATOM 764 C CA . GLY A 1 103 ? -2.772 8.348 -11.313 1.00 82.75 103 GLY A CA 1
ATOM 765 C C . GLY A 1 103 ? -2.895 6.959 -10.684 1.00 82.75 103 GLY A C 1
ATOM 766 O O . GLY A 1 103 ? -3.573 6.779 -9.673 1.00 82.75 103 GLY A O 1
ATOM 767 N N . LEU A 1 104 ? -2.160 5.989 -11.220 1.00 79.88 104 LEU A N 1
ATOM 768 C CA . LEU A 1 104 ? -2.097 4.631 -10.696 1.00 79.88 104 LEU A CA 1
ATOM 769 C C . LEU A 1 104 ? -1.437 4.548 -9.307 1.00 79.88 104 LEU A C 1
ATOM 771 O O . LEU A 1 104 ? -1.923 3.831 -8.424 1.00 79.88 104 LEU A O 1
ATOM 775 N N . VAL A 1 105 ? -0.335 5.276 -9.100 1.00 79.81 105 VAL A N 1
ATOM 776 C CA . VAL A 1 105 ? 0.347 5.360 -7.800 1.00 79.81 105 VAL A CA 1
ATOM 777 C C . VAL A 1 105 ? -0.583 5.970 -6.753 1.00 79.81 105 VAL A C 1
ATOM 779 O O . VAL A 1 105 ? -0.685 5.438 -5.648 1.00 79.81 105 VAL A O 1
ATOM 782 N N . VAL A 1 106 ? -1.295 7.046 -7.094 1.00 85.06 106 VAL A N 1
ATOM 783 C CA . VAL A 1 106 ? -2.277 7.679 -6.201 1.00 85.06 106 VAL A CA 1
ATOM 784 C C . VAL A 1 106 ? -3.422 6.716 -5.882 1.00 85.06 106 VAL A C 1
ATOM 786 O O . VAL A 1 106 ? -3.708 6.494 -4.706 1.00 85.06 106 VAL A O 1
ATOM 789 N N . ALA A 1 107 ? -4.016 6.071 -6.891 1.00 83.69 107 ALA A N 1
ATOM 790 C CA . ALA A 1 107 ? -5.086 5.090 -6.690 1.00 83.69 107 ALA A CA 1
ATOM 791 C C . ALA A 1 107 ? -4.662 3.958 -5.737 1.00 83.69 107 ALA A C 1
ATOM 793 O O . ALA A 1 107 ? -5.416 3.552 -4.852 1.00 83.69 107 ALA A O 1
ATOM 794 N N . SER A 1 108 ? -3.418 3.498 -5.857 1.00 77.44 108 SER A N 1
ATOM 795 C CA . SER A 1 108 ? -2.885 2.412 -5.026 1.00 77.44 108 SER A CA 1
ATOM 796 C C . SER A 1 108 ? -2.586 2.836 -3.594 1.00 77.44 108 SER A C 1
ATOM 798 O O . SER A 1 108 ? -2.691 2.018 -2.683 1.00 77.44 108 SER A O 1
ATOM 800 N N . LYS A 1 109 ? -2.250 4.111 -3.376 1.00 83.12 109 LYS A N 1
ATOM 801 C CA . LYS A 1 109 ? -2.093 4.688 -2.033 1.00 83.12 109 LYS A CA 1
ATOM 802 C C . LYS A 1 109 ? -3.434 4.882 -1.320 1.00 83.12 109 LYS A C 1
ATOM 804 O O . LYS A 1 109 ? -3.470 4.840 -0.096 1.00 83.12 109 LYS A O 1
ATOM 809 N N . ILE A 1 110 ? -4.523 5.074 -2.066 1.00 89.19 110 ILE A N 1
ATOM 810 C CA . ILE A 1 110 ? -5.873 5.270 -1.513 1.00 89.19 110 ILE A CA 1
ATOM 811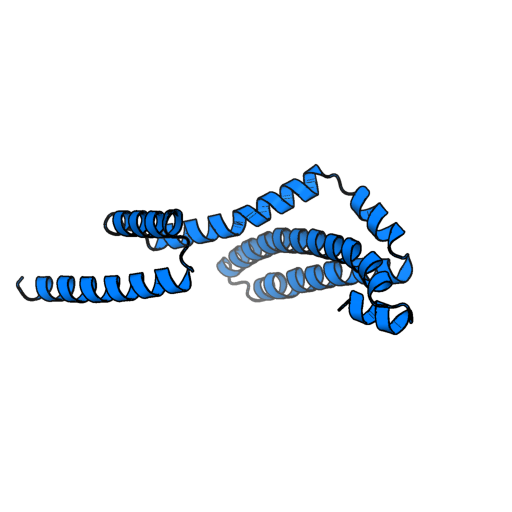 C C . ILE A 1 110 ? -6.550 3.932 -1.170 1.00 89.19 110 ILE A C 1
ATOM 813 O O . ILE A 1 110 ? -7.340 3.870 -0.229 1.00 89.19 110 ILE A O 1
ATOM 817 N N . LEU A 1 111 ? -6.222 2.847 -1.880 1.00 89.00 111 LEU A N 1
ATOM 818 C CA . LEU A 1 111 ? -6.867 1.541 -1.699 1.00 89.00 111 LEU A CA 1
ATOM 819 C C . LEU A 1 111 ? -6.849 1.012 -0.241 1.00 89.00 111 LEU A C 1
ATOM 821 O O . LEU A 1 111 ? -7.897 0.552 0.215 1.00 89.00 111 LEU A O 1
ATOM 825 N N . PRO A 1 112 ? -5.749 1.119 0.538 1.00 87.88 112 PRO A N 1
ATOM 826 C CA . PRO A 1 112 ? -5.756 0.739 1.953 1.00 87.88 112 PRO A CA 1
ATOM 827 C C . PRO A 1 112 ? -6.717 1.577 2.806 1.00 87.88 112 PRO A C 1
ATOM 829 O O . PRO A 1 112 ? -7.402 1.031 3.667 1.00 87.88 112 PRO A O 1
ATOM 832 N N . ALA A 1 113 ? -6.813 2.888 2.552 1.00 90.31 113 ALA A N 1
ATOM 833 C CA . ALA A 1 113 ? -7.718 3.774 3.285 1.00 90.31 113 ALA A CA 1
ATOM 834 C C . ALA A 1 113 ? -9.188 3.405 3.040 1.00 90.31 113 ALA A C 1
ATOM 836 O O . ALA A 1 113 ? -9.980 3.370 3.980 1.00 90.31 113 ALA A O 1
ATOM 837 N N . LEU A 1 114 ? -9.537 3.051 1.797 1.00 91.25 114 LEU A N 1
ATOM 838 C CA . LEU A 1 114 ? -10.861 2.525 1.465 1.00 91.25 114 LEU A CA 1
ATOM 839 C C . LEU A 1 114 ? -11.147 1.207 2.203 1.00 91.25 114 LEU A C 1
ATOM 841 O O . LEU A 1 114 ? -12.241 1.027 2.732 1.00 91.25 114 LEU A O 1
ATOM 845 N N . GLY A 1 115 ? -10.158 0.313 2.290 1.00 88.06 115 GLY A N 1
ATOM 846 C CA . GLY A 1 115 ? -10.271 -0.933 3.052 1.00 88.06 115 GLY A CA 1
ATOM 847 C C . GLY A 1 115 ? -10.575 -0.692 4.532 1.00 88.06 115 GLY A C 1
ATOM 848 O O .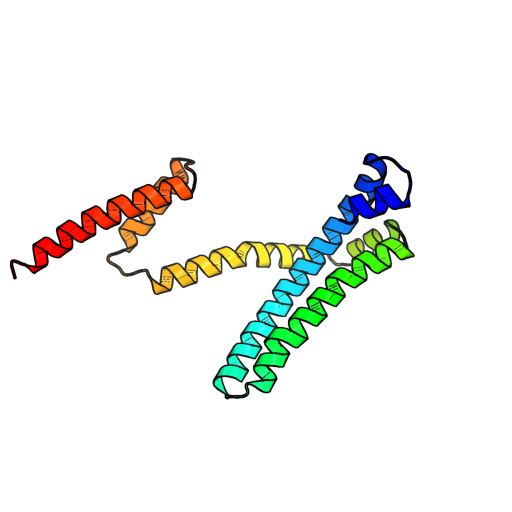 GLY A 1 115 ? -11.516 -1.272 5.070 1.00 88.06 115 GLY A O 1
ATOM 849 N N . PHE A 1 116 ? -9.844 0.221 5.178 1.00 91.00 116 PHE A N 1
ATOM 850 C CA . PHE A 1 116 ? -10.129 0.600 6.564 1.00 91.00 116 PHE A CA 1
ATOM 851 C C . PHE A 1 116 ? -11.503 1.252 6.721 1.00 91.00 116 PHE A C 1
ATOM 853 O O . PHE A 1 116 ? -12.203 0.942 7.680 1.00 91.00 116 PHE A O 1
ATOM 860 N N . ALA A 1 117 ? -11.926 2.098 5.779 1.00 91.25 117 ALA A N 1
ATOM 861 C CA . ALA A 1 117 ? -13.251 2.712 5.814 1.00 91.25 117 ALA A CA 1
ATOM 862 C C . ALA A 1 117 ? -14.376 1.667 5.749 1.00 91.25 117 ALA A C 1
ATOM 864 O O . ALA A 1 117 ? -15.344 1.774 6.498 1.00 91.25 117 ALA A O 1
ATOM 865 N N . LEU A 1 118 ? -14.233 0.633 4.912 1.00 93.19 118 LEU A N 1
ATOM 866 C CA . LEU A 1 118 ? -15.193 -0.471 4.834 1.00 93.19 118 LEU A CA 1
ATOM 867 C C . LEU A 1 118 ? -15.247 -1.270 6.142 1.00 93.19 118 LEU A C 1
ATOM 869 O O . LEU A 1 118 ? -16.333 -1.502 6.666 1.00 93.19 118 LEU A O 1
ATOM 873 N N . LEU A 1 119 ? -14.091 -1.632 6.708 1.00 91.62 119 LEU A N 1
ATOM 874 C CA . LEU A 1 119 ? -14.022 -2.350 7.987 1.00 91.62 119 LEU A CA 1
ATOM 875 C C . LEU A 1 119 ? -14.640 -1.539 9.130 1.00 91.62 119 LEU A C 1
ATOM 877 O O . LEU A 1 119 ? -15.464 -2.054 9.885 1.00 91.62 119 LEU A O 1
ATOM 881 N N . ILE A 1 120 ? -14.280 -0.257 9.225 1.00 91.50 120 ILE A N 1
ATOM 882 C CA . ILE A 1 120 ? -14.855 0.658 10.208 1.00 91.50 120 ILE A CA 1
ATOM 883 C C . ILE A 1 120 ? -16.360 0.749 9.981 1.00 91.50 120 ILE A C 1
ATOM 885 O O . ILE A 1 120 ? -17.097 0.556 10.929 1.00 91.50 120 ILE A O 1
ATOM 889 N N . SER A 1 121 ? -16.848 0.949 8.755 1.00 89.00 121 SER A N 1
ATOM 890 C CA . SER A 1 121 ? -18.290 1.036 8.486 1.00 89.00 121 SER A CA 1
ATOM 891 C C . SER A 1 121 ? -19.065 -0.223 8.888 1.00 89.00 121 SER A C 1
ATOM 893 O O . SER A 1 121 ? -20.240 -0.111 9.225 1.00 89.00 121 SER A O 1
ATOM 895 N N . MET A 1 122 ? -18.441 -1.403 8.850 1.00 89.81 122 MET A N 1
ATOM 896 C CA . MET A 1 122 ? -19.064 -2.653 9.300 1.00 89.81 122 MET A CA 1
ATOM 897 C C . MET A 1 122 ? -19.083 -2.792 10.829 1.00 89.81 122 MET A C 1
ATOM 899 O O . MET A 1 122 ? -19.998 -3.408 11.370 1.00 89.81 122 MET A O 1
ATOM 903 N N . MET A 1 123 ? -18.089 -2.241 11.531 1.00 87.75 123 MET A N 1
ATOM 904 C CA . MET A 1 123 ? -17.978 -2.331 12.995 1.00 87.75 123 MET A CA 1
ATOM 905 C C . MET A 1 123 ? -18.572 -1.128 13.737 1.00 87.75 123 MET A C 1
ATOM 907 O O . MET A 1 123 ? -18.929 -1.228 14.911 1.00 87.75 123 MET A O 1
ATOM 911 N N . LEU A 1 124 ? -18.624 0.033 13.091 1.00 85.75 124 LEU A N 1
ATOM 912 C CA . LEU A 1 124 ? -18.914 1.308 13.723 1.00 85.75 124 LEU A CA 1
ATOM 913 C C . LEU A 1 124 ? -20.402 1.408 14.031 1.00 85.75 124 LEU A C 1
ATOM 915 O O . LEU A 1 124 ? -21.246 1.513 13.148 1.00 85.75 124 LEU A O 1
ATOM 919 N N . SER A 1 125 ? -20.709 1.445 15.321 1.00 85.19 125 SER A N 1
ATOM 920 C CA . SER A 1 125 ? -22.005 1.878 15.830 1.00 85.19 125 SER A CA 1
ATOM 921 C C . SER A 1 125 ? -21.871 3.265 16.453 1.00 85.19 125 SER A C 1
ATOM 923 O O . SER A 1 125 ? -20.775 3.676 16.847 1.00 85.19 125 SER A O 1
ATOM 925 N N . SER A 1 126 ? -22.984 3.984 16.616 1.00 80.50 126 SER A N 1
ATOM 926 C CA . SER A 1 126 ? -22.990 5.302 17.273 1.00 80.50 126 SER A CA 1
ATOM 927 C C . SER A 1 126 ? -22.369 5.272 18.678 1.00 80.50 126 SER A C 1
ATOM 929 O O . SER A 1 126 ? -21.814 6.271 19.122 1.00 80.50 126 SER A O 1
ATOM 931 N N . LYS A 1 127 ? -22.397 4.112 19.355 1.00 84.06 127 LYS A N 1
ATOM 932 C CA . LYS A 1 127 ? -21.767 3.897 20.668 1.00 84.06 127 LYS A CA 1
ATOM 933 C C . LYS A 1 127 ? -20.240 3.756 20.594 1.00 84.06 127 LYS A C 1
ATOM 935 O O . LYS A 1 127 ? -19.558 4.079 21.558 1.00 84.06 127 LYS A O 1
ATOM 940 N N . LEU A 1 128 ? -19.701 3.283 19.468 1.00 85.88 128 LEU A N 1
ATOM 941 C CA . LEU A 1 128 ? -18.266 3.027 19.272 1.00 85.88 128 LEU A CA 1
ATOM 942 C C . LEU A 1 128 ? -17.512 4.218 18.659 1.00 85.88 128 LEU A C 1
ATOM 944 O O . LEU A 1 128 ? -16.284 4.267 18.701 1.00 85.88 128 LEU A O 1
ATOM 948 N N . MET A 1 129 ? -18.236 5.206 18.132 1.00 87.50 129 MET A N 1
ATOM 949 C CA . MET A 1 129 ? -17.663 6.399 17.502 1.00 87.50 129 MET A CA 1
ATOM 950 C C . MET A 1 129 ? -16.721 7.213 18.411 1.00 87.50 129 MET A C 1
ATOM 952 O O . MET A 1 129 ? -15.649 7.595 17.934 1.00 87.50 129 MET A O 1
ATOM 956 N N . PRO A 1 130 ? -17.016 7.416 19.713 1.00 87.94 130 PRO A N 1
ATOM 957 C CA . PRO A 1 130 ? -16.081 8.081 20.622 1.00 87.94 130 PRO A CA 1
ATOM 958 C C . PRO A 1 130 ? -14.770 7.303 20.808 1.00 87.94 130 PRO A C 1
ATOM 960 O O . PRO A 1 130 ? -13.703 7.907 20.875 1.00 87.94 130 PRO A O 1
ATOM 963 N N . TYR A 1 131 ? -14.827 5.967 20.833 1.00 87.75 131 TYR A N 1
ATOM 964 C CA . TYR A 1 131 ? -13.646 5.110 20.989 1.00 87.75 131 TYR A CA 1
ATOM 965 C C . TYR A 1 131 ? -12.742 5.146 19.754 1.00 87.75 131 TYR A C 1
ATOM 967 O O . TYR A 1 131 ? -11.519 5.188 19.889 1.00 87.75 131 TYR A O 1
ATOM 975 N N . LEU A 1 132 ? -13.335 5.200 18.556 1.00 89.06 132 LEU A N 1
ATOM 976 C CA . LEU A 1 132 ? -12.593 5.393 17.309 1.00 89.06 132 LEU A CA 1
ATOM 977 C C . LEU A 1 132 ? -11.864 6.748 17.300 1.00 89.06 132 LEU A C 1
ATOM 979 O O . LEU A 1 132 ? -10.678 6.806 16.978 1.00 89.06 132 LEU A O 1
ATOM 983 N N . GLY A 1 133 ? -12.554 7.826 17.692 1.00 89.94 133 GLY A N 1
ATOM 984 C CA . GLY A 1 133 ? -11.960 9.163 17.780 1.00 89.94 133 GLY A CA 1
ATOM 985 C C . GLY A 1 133 ? -10.829 9.244 18.809 1.00 89.94 133 GLY A C 1
ATOM 986 O O . GLY A 1 133 ? -9.782 9.832 18.539 1.00 89.94 133 GLY A O 1
ATOM 987 N N . LEU A 1 134 ? -11.001 8.596 19.961 1.00 89.69 134 LEU A N 1
ATOM 988 C CA . LEU A 1 134 ? -9.990 8.547 21.016 1.00 89.69 134 LEU A CA 1
ATOM 989 C C . LEU A 1 134 ? -8.740 7.773 20.566 1.00 89.69 134 LEU A C 1
ATOM 991 O O . LEU A 1 134 ? -7.625 8.267 20.727 1.00 89.69 134 LEU A O 1
ATOM 995 N N . GLY A 1 135 ? -8.913 6.611 19.929 1.00 89.00 135 GLY A N 1
ATOM 996 C CA . GLY A 1 135 ? -7.803 5.854 19.342 1.00 89.00 135 GLY A CA 1
ATOM 997 C C . GLY A 1 135 ? -7.066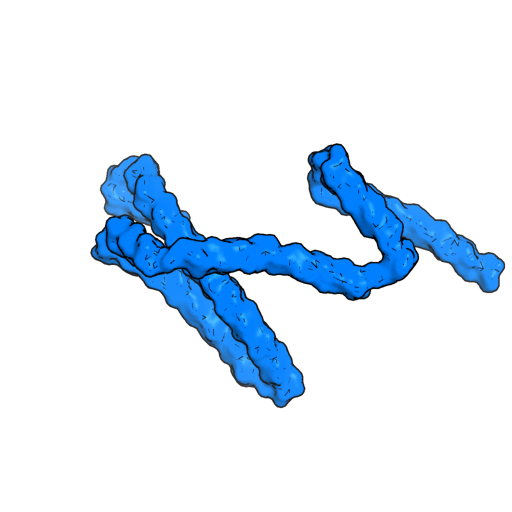 6.632 18.245 1.00 89.00 135 GLY A C 1
ATOM 998 O O . GLY A 1 135 ? -5.836 6.607 18.195 1.00 89.00 135 GLY A O 1
ATOM 999 N N . PHE A 1 136 ? -7.798 7.382 17.414 1.00 89.38 136 PHE A N 1
ATOM 1000 C CA . PHE A 1 136 ? -7.214 8.249 16.388 1.00 89.38 136 PHE A CA 1
ATOM 1001 C C . PHE A 1 136 ? -6.363 9.375 16.991 1.00 89.38 136 PHE A C 1
ATOM 1003 O O . PHE A 1 136 ? -5.248 9.611 16.526 1.00 89.38 136 PHE A O 1
ATOM 1010 N N . LEU A 1 137 ? -6.843 10.036 18.050 1.00 91.19 137 LEU A N 1
ATOM 1011 C CA . LEU A 1 137 ? -6.084 11.079 18.750 1.00 91.19 137 LEU A CA 1
ATOM 1012 C C . LEU A 1 137 ? -4.798 10.518 19.371 1.00 91.19 137 LEU A C 1
ATOM 1014 O O . LEU A 1 137 ? -3.728 11.092 19.183 1.00 91.19 137 LEU A O 1
ATOM 1018 N N . ILE A 1 138 ? -4.871 9.371 20.051 1.00 90.19 138 ILE A N 1
ATOM 1019 C CA . ILE A 1 138 ? -3.680 8.720 20.620 1.00 90.19 138 ILE A CA 1
ATOM 1020 C C . ILE A 1 138 ? -2.674 8.375 19.511 1.00 90.19 138 ILE A C 1
ATOM 1022 O O . ILE A 1 138 ? -1.489 8.690 19.622 1.00 90.19 138 ILE A O 1
ATOM 1026 N N . ALA A 1 139 ? -3.135 7.791 18.404 1.00 89.88 139 ALA A N 1
ATOM 1027 C CA . ALA A 1 139 ? -2.260 7.463 17.281 1.00 89.88 139 ALA A CA 1
ATOM 1028 C C . ALA A 1 139 ? -1.605 8.711 16.655 1.00 89.88 139 ALA A C 1
ATOM 1030 O O . ALA A 1 139 ? -0.418 8.683 16.331 1.00 89.88 139 ALA A O 1
ATOM 1031 N N . ALA A 1 140 ? -2.350 9.813 16.517 1.00 90.00 140 ALA A N 1
ATOM 1032 C CA . ALA A 1 140 ? -1.861 11.046 15.901 1.00 90.00 140 ALA A CA 1
ATOM 1033 C C . ALA A 1 140 ? -0.840 11.802 16.770 1.00 90.00 140 ALA A C 1
ATOM 1035 O O . ALA A 1 140 ? 0.116 12.367 16.237 1.00 90.00 140 ALA A O 1
ATOM 1036 N N . TYR A 1 141 ? -1.024 11.816 18.094 1.00 89.19 141 TYR A N 1
ATOM 1037 C CA . TYR A 1 141 ? -0.205 12.633 18.996 1.00 89.19 141 TYR A CA 1
ATOM 1038 C C . TYR A 1 141 ? 0.927 11.866 19.680 1.00 89.19 141 TYR A C 1
ATOM 1040 O O . TYR A 1 141 ? 1.961 12.462 19.984 1.00 89.19 141 TYR A O 1
ATOM 1048 N N . THR A 1 142 ? 0.778 10.563 19.927 1.00 83.75 142 THR A N 1
ATOM 1049 C CA . THR A 1 142 ? 1.709 9.841 20.810 1.00 83.75 142 THR A CA 1
ATOM 1050 C C . THR A 1 142 ? 2.877 9.176 20.064 1.00 83.75 142 THR A C 1
ATOM 1052 O O . THR A 1 142 ? 3.795 8.687 20.713 1.00 83.75 142 THR A O 1
ATOM 1055 N N . LYS A 1 143 ? 2.897 9.175 18.716 1.00 87.38 143 LYS A N 1
ATOM 1056 C CA . LYS A 1 143 ? 3.914 8.491 17.870 1.00 87.38 143 LYS A CA 1
ATOM 1057 C C . LYS A 1 143 ? 4.224 7.044 18.308 1.00 87.38 143 LYS A C 1
ATOM 1059 O O . LYS A 1 143 ? 5.302 6.524 18.029 1.00 87.38 143 LYS A O 1
ATOM 1064 N N . LEU A 1 144 ? 3.294 6.410 19.019 1.00 87.12 144 LEU A N 1
ATOM 1065 C CA . LEU A 1 144 ? 3.426 5.040 19.491 1.00 87.12 144 LEU A CA 1
ATOM 1066 C C . LEU A 1 144 ? 3.286 4.078 18.319 1.00 87.12 144 LEU A C 1
ATOM 1068 O O . LEU A 1 144 ? 2.579 4.356 17.350 1.00 87.12 144 LEU A O 1
ATOM 1072 N N . ASP A 1 145 ? 3.939 2.927 18.442 1.00 91.00 145 ASP A N 1
ATOM 1073 C CA . ASP A 1 145 ? 3.749 1.844 17.490 1.00 91.00 145 ASP A CA 1
ATOM 1074 C C . ASP A 1 145 ? 2.302 1.322 17.546 1.00 91.00 145 ASP A C 1
ATOM 1076 O O . ASP A 1 145 ? 1.671 1.272 18.609 1.00 91.00 145 ASP A O 1
ATOM 1080 N N . ILE A 1 146 ? 1.784 0.901 16.394 1.00 88.44 146 ILE A N 1
ATOM 1081 C CA . ILE A 1 146 ? 0.413 0.408 16.215 1.00 88.44 146 ILE A CA 1
ATOM 1082 C C . ILE A 1 146 ? 0.151 -0.784 17.142 1.00 88.44 146 ILE A C 1
ATOM 1084 O O . ILE A 1 146 ? -0.936 -0.902 17.708 1.00 88.44 146 ILE A O 1
ATOM 1088 N N . ILE A 1 147 ? 1.161 -1.635 17.354 1.00 92.31 147 ILE A N 1
ATOM 1089 C CA . ILE A 1 147 ? 1.073 -2.788 18.259 1.00 92.31 147 ILE A CA 1
ATOM 1090 C C . ILE A 1 147 ? 0.833 -2.335 19.705 1.00 92.31 147 ILE A C 1
ATOM 1092 O O . ILE A 1 147 ? -0.020 -2.897 20.392 1.00 92.31 147 ILE A O 1
ATOM 1096 N N . ALA A 1 148 ? 1.535 -1.296 20.166 1.00 90.56 148 ALA A N 1
ATOM 1097 C CA . ALA A 1 148 ? 1.368 -0.780 21.523 1.00 90.56 148 ALA A CA 1
ATOM 1098 C C . ALA A 1 148 ? -0.047 -0.223 21.732 1.00 90.56 148 ALA A C 1
ATOM 1100 O O . ALA A 1 148 ? -0.704 -0.544 22.722 1.00 90.56 148 ALA A O 1
ATOM 1101 N N . ILE A 1 149 ? -0.549 0.550 20.766 1.00 91.12 149 ILE A N 1
ATOM 1102 C CA . ILE A 1 149 ? -1.910 1.106 20.800 1.00 91.12 149 ILE A CA 1
ATOM 1103 C C . ILE A 1 149 ? -2.956 -0.022 20.817 1.00 91.12 149 ILE A C 1
ATOM 1105 O O . ILE A 1 149 ? -3.921 0.045 21.580 1.00 91.12 149 ILE A O 1
ATOM 1109 N N . ALA A 1 150 ? -2.748 -1.086 20.035 1.00 91.19 150 ALA A N 1
ATOM 1110 C CA . ALA A 1 150 ? -3.641 -2.242 20.009 1.00 91.19 150 ALA A CA 1
ATOM 1111 C C . ALA A 1 150 ? -3.697 -2.975 21.361 1.00 91.19 150 ALA A C 1
ATOM 1113 O O . ALA A 1 150 ? -4.784 -3.331 21.814 1.00 91.19 150 ALA A O 1
ATOM 1114 N N . LEU A 1 151 ? -2.561 -3.153 22.043 1.00 92.81 151 LEU A N 1
ATOM 1115 C CA . LEU A 1 151 ? -2.526 -3.776 23.372 1.00 92.81 151 LEU A CA 1
ATOM 1116 C C . LEU A 1 151 ? -3.307 -2.959 24.410 1.00 92.81 151 LEU A C 1
ATOM 1118 O O . LEU A 1 151 ? -4.111 -3.525 25.154 1.00 92.81 151 LEU A O 1
ATOM 1122 N N . PHE A 1 152 ? -3.142 -1.633 24.422 1.00 90.50 152 PHE A N 1
ATOM 1123 C CA . PHE A 1 152 ? -3.936 -0.759 25.293 1.00 90.50 152 PHE A CA 1
ATOM 1124 C C . PHE A 1 152 ? -5.433 -0.837 24.977 1.00 90.50 152 PHE A C 1
ATOM 1126 O O . PHE A 1 152 ? -6.251 -0.897 25.898 1.00 90.50 152 PHE A O 1
ATOM 1133 N N . ALA A 1 153 ? -5.799 -0.890 23.694 1.00 90.38 153 ALA A N 1
ATOM 1134 C CA . ALA A 1 153 ? -7.190 -1.030 23.276 1.00 90.38 153 ALA A CA 1
ATOM 1135 C C . ALA A 1 153 ? -7.814 -2.352 23.759 1.00 90.38 153 ALA A C 1
ATOM 1137 O O . ALA A 1 153 ? -8.958 -2.348 24.210 1.00 90.38 153 ALA A O 1
ATOM 1138 N N . VAL A 1 154 ? -7.068 -3.463 23.731 1.00 92.44 154 VAL A N 1
ATOM 1139 C CA . VAL A 1 154 ? -7.536 -4.766 24.239 1.00 92.44 154 VAL A CA 1
ATOM 1140 C C . VAL A 1 154 ? -7.784 -4.724 25.748 1.00 92.44 154 VAL A C 1
ATOM 1142 O O . VAL A 1 154 ? -8.831 -5.184 26.202 1.00 92.44 154 VAL A O 1
ATOM 1145 N N . VAL A 1 155 ? -6.870 -4.138 26.528 1.00 92.50 155 VAL A N 1
ATOM 1146 C CA . VAL A 1 155 ? -7.048 -3.995 27.986 1.00 92.50 155 VAL A CA 1
ATOM 1147 C C . VAL A 1 155 ? -8.277 -3.139 28.300 1.00 92.50 155 VAL A C 1
ATOM 1149 O O . VAL A 1 155 ? -9.110 -3.527 29.119 1.00 92.50 155 VAL A O 1
ATOM 1152 N N . LEU A 1 156 ? -8.434 -2.007 27.609 1.00 89.94 156 LEU A N 1
ATOM 1153 C CA . LEU A 1 156 ? -9.581 -1.116 27.776 1.00 89.94 156 LEU A CA 1
ATOM 1154 C C . LEU A 1 156 ? -10.904 -1.805 27.398 1.00 89.94 156 LEU A C 1
ATOM 1156 O O . LEU A 1 156 ? -11.887 -1.689 28.129 1.00 89.94 156 LEU A O 1
ATOM 1160 N N . ALA A 1 157 ? -10.920 -2.576 26.308 1.00 89.94 157 ALA A N 1
ATOM 1161 C CA . ALA A 1 157 ? -12.076 -3.374 25.906 1.00 89.94 157 ALA A CA 1
ATOM 1162 C C . ALA A 1 157 ? -12.439 -4.434 26.958 1.00 89.94 157 ALA A C 1
ATOM 1164 O O . ALA A 1 157 ? -13.620 -4.627 27.248 1.00 89.94 157 ALA A O 1
ATOM 1165 N N . PHE A 1 158 ? -11.443 -5.084 27.568 1.00 91.75 158 PHE A N 1
ATOM 1166 C CA . PHE A 1 158 ? -11.673 -6.075 28.619 1.00 91.75 158 PHE A CA 1
ATOM 1167 C C . PHE A 1 158 ? -12.297 -5.444 29.869 1.00 91.75 158 PHE A C 1
ATOM 1169 O O . PHE A 1 158 ? -13.269 -5.974 30.403 1.00 91.75 158 PHE A O 1
ATOM 1176 N N . ILE A 1 159 ? -11.796 -4.278 30.294 1.00 90.19 159 ILE A N 1
ATOM 1177 C CA . ILE A 1 159 ? -12.347 -3.526 31.431 1.00 90.19 159 ILE A CA 1
ATOM 1178 C C . ILE A 1 159 ? -13.807 -3.146 31.159 1.00 90.19 159 ILE A C 1
ATOM 1180 O O . ILE A 1 159 ? -14.680 -3.419 31.978 1.00 90.19 159 ILE A O 1
ATOM 1184 N N . ILE A 1 160 ? -14.095 -2.566 29.992 1.00 87.50 160 ILE A N 1
ATOM 1185 C CA . ILE A 1 160 ? -15.458 -2.150 29.628 1.00 87.50 160 ILE A CA 1
ATOM 1186 C C . ILE A 1 160 ? -16.405 -3.353 29.543 1.00 87.50 160 ILE A C 1
ATOM 1188 O O . ILE A 1 160 ? -17.541 -3.263 30.004 1.00 87.50 160 ILE A O 1
ATOM 1192 N N . SER A 1 161 ? -15.942 -4.483 29.001 1.00 86.88 161 SER A N 1
ATOM 1193 C CA . SER A 1 161 ? -16.724 -5.723 28.926 1.00 86.88 161 SER A CA 1
ATOM 1194 C C . SER A 1 161 ? -17.150 -6.221 30.313 1.00 86.88 161 SER A C 1
ATOM 1196 O O . SER A 1 161 ? -18.305 -6.595 30.505 1.00 86.88 161 SER A O 1
ATOM 1198 N N . GLN A 1 162 ? -16.258 -6.140 31.307 1.00 85.12 162 GLN A N 1
ATOM 1199 C CA . GLN A 1 162 ? -16.585 -6.488 32.695 1.00 85.12 162 GLN A CA 1
ATOM 1200 C C . GLN A 1 162 ? -17.677 -5.569 33.268 1.00 85.12 162 GLN A C 1
ATOM 1202 O O . GLN A 1 162 ? -18.663 -6.058 33.811 1.00 85.12 162 GLN A O 1
ATOM 1207 N N . PHE A 1 163 ? -17.566 -4.249 33.082 1.00 83.75 163 PHE A N 1
ATOM 1208 C CA . PHE A 1 163 ? -18.569 -3.293 33.578 1.00 83.75 163 PHE A CA 1
ATOM 1209 C C . PHE A 1 163 ? -19.940 -3.425 32.893 1.00 83.75 163 PHE A C 1
ATOM 1211 O O . PHE A 1 163 ? -20.976 -3.272 33.547 1.00 83.75 163 PHE A O 1
ATOM 1218 N N . LEU A 1 164 ? -19.962 -3.717 31.589 1.00 81.00 164 LEU A N 1
ATOM 1219 C CA . LEU A 1 164 ? -21.201 -3.943 30.838 1.00 81.00 164 LEU A CA 1
ATOM 1220 C C . LEU A 1 164 ? -21.894 -5.256 31.234 1.00 81.00 164 LEU A C 1
ATOM 1222 O O . LEU A 1 164 ? -23.121 -5.303 31.252 1.00 81.00 164 LEU A O 1
ATOM 1226 N N . ASN A 1 165 ? -21.138 -6.304 31.579 1.00 74.00 165 ASN A N 1
ATOM 1227 C CA . ASN A 1 165 ? -21.713 -7.565 32.061 1.00 74.00 165 ASN A CA 1
ATOM 1228 C C . ASN A 1 165 ? -22.333 -7.432 33.458 1.00 74.00 165 ASN A C 1
ATOM 1230 O O . ASN A 1 165 ? -23.383 -8.020 33.710 1.00 74.00 165 ASN A O 1
ATOM 1234 N N . THR A 1 166 ? -21.736 -6.638 34.350 1.00 61.66 166 THR A N 1
ATOM 1235 C CA . THR A 1 166 ? -22.284 -6.415 35.700 1.00 61.66 166 THR A CA 1
ATOM 1236 C C . THR A 1 166 ? -23.622 -5.672 35.666 1.00 61.66 166 THR A C 1
ATOM 1238 O O . THR A 1 166 ? -24.526 -5.991 36.428 1.00 61.66 166 THR A O 1
AT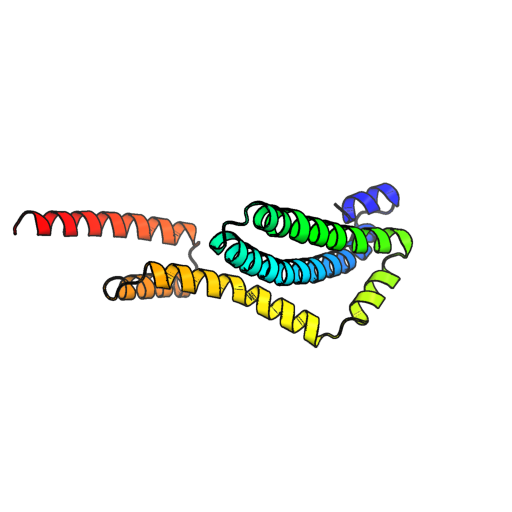OM 1241 N N . SER A 1 167 ? -23.799 -4.731 34.735 1.00 59.72 167 SER A N 1
ATOM 1242 C CA . SER A 1 167 ? -25.037 -3.945 34.608 1.00 59.72 167 SER A CA 1
ATOM 1243 C C . SER A 1 167 ? -26.205 -4.703 33.950 1.00 59.72 167 SER A C 1
ATOM 1245 O O . SER A 1 167 ? -27.329 -4.213 33.977 1.00 59.72 167 SER A O 1
ATOM 1247 N N . GLN A 1 168 ? -25.976 -5.905 33.405 1.00 58.91 168 GLN A N 1
ATOM 1248 C CA . GLN A 1 168 ? -27.041 -6.805 32.934 1.00 58.91 168 GLN A CA 1
ATOM 1249 C C . GLN A 1 168 ? -27.524 -7.807 33.996 1.00 58.91 168 GLN A C 1
ATOM 1251 O O . GLN A 1 168 ? -28.536 -8.462 33.777 1.00 58.91 168 GLN A O 1
ATOM 1256 N N . GLN A 1 169 ? -26.834 -7.939 35.135 1.00 50.50 169 GLN A N 1
ATOM 1257 C CA . GLN A 1 169 ? -27.257 -8.827 36.231 1.00 50.50 169 GLN A CA 1
ATOM 1258 C C . GLN A 1 169 ? -28.189 -8.153 37.255 1.00 50.50 169 GLN A C 1
ATOM 1260 O O . GLN A 1 169 ? -28.749 -8.847 38.098 1.00 50.50 169 GLN A O 1
ATOM 1265 N N . GLU A 1 170 ? -28.386 -6.834 37.179 1.00 45.59 170 GLU A N 1
ATOM 1266 C CA . GLU A 1 170 ? -29.265 -6.068 38.084 1.00 45.59 170 GLU A CA 1
ATOM 1267 C C . GLU A 1 170 ? -30.608 -5.646 37.443 1.00 45.59 170 GLU A C 1
ATOM 1269 O O . GLU A 1 170 ? -31.333 -4.839 38.024 1.00 45.59 170 GLU A O 1
ATOM 1274 N N . GLY A 1 171 ? -30.944 -6.171 36.255 1.00 36.62 171 GLY A N 1
ATOM 1275 C CA . GLY A 1 171 ? -32.173 -5.858 35.505 1.00 36.62 171 GLY A CA 1
ATOM 1276 C C . GLY A 1 171 ? -33.138 -7.028 35.379 1.00 36.62 171 GLY A C 1
ATOM 1277 O O . GLY A 1 171 ? -32.658 -8.152 35.118 1.00 36.62 171 GLY A O 1
#

Sequence (171 aa):
MLATAFSIMSGRGPEAALTIAIPISMLAQTLGVLVRVVNARFGHMADRYAAQGNTRMVAVMHLGGPTLLYFLSGFLPVFFAILLGSAAVTWFLDAIPAFITNGLVVASKILPALGFALLISMMLSSKLMPYLGLGFLIAAYTKLDIIAIALFAVVLAFIISQFLNTSQQEG

Radius of gyration: 24.23 Å; chains: 1; bounding box: 64×36×63 Å

Foldseek 3Di:
DQLVVCCVVVVDDSVVSCVQCVLLVVQLVLLVLVLVVVLVVLVVVLVVVVVVVNVVSNCCSNPVSSVVSNCCSNCVSSVCCVVVNSVVSVVVVVVPDPCVSVVSVVVVVCVVVVVVVVVCVVVDDPVCVVVVVVLVVCVVPVVDDPVVSVVVVVVVVVVVVVVVVVVVVVD